Protein AF-A0A2K3KLP0-F1 (afdb_monomer)

Sequence (112 aa):
MIRVVQQSLLGSILSNMLLVLGCAFFTGGIVHYKKVQVFNKAAAVVNSGLLLMAVMGILFPAVLHFTHSEVHLGKSVLSLSRFSSCIMLVAYASYLFFQLRSQQNFYSPVDE

Organism: Trifolium pratense (NCBI:txid57577)

InterPro domains:
  IPR004713 Calcium/proton exchanger [PTHR31503] (1-110)
  IPR004837 Sodium/calcium exchanger membrane region [PF01699] (4-100)
  IPR044880 NCX, central ion-binding domain superfamily [G3DSA:1.20.1420.30] (1-107)

pLDDT: mean 70.04, std 11.74, range [35.0, 87.06]

Radius of gyration: 19.1 Å; Cα contacts (8 Å, |Δi|>4): 19; chains: 1; bounding box: 41×29×52 Å

Secondary structure (DSSP, 8-state):
-HHHHHHHHHHHHHIIIIIIHHHHHHHHHHHTTTS-----HHHHHHHHHHHHHHHHHHHHHHHHHHTT--SS-HHHHHHHHHHHHHHHHHHHHHHHHHHHHHHTT-------

Solvent-accessible surface area (backbone atoms only — not comparable to full-atom values): 6648 Å² total; per-residue (Å²): 109,69,68,58,53,54,52,49,54,48,48,53,52,45,44,52,61,50,51,50,45,46,50,47,50,53,52,45,49,66,75,38,71,89,57,86,82,85,71,61,65,68,62,52,52,52,53,51,51,53,49,53,50,48,50,51,66,52,49,52,58,51,57,44,65,77,63,72,81,81,81,87,65,71,73,62,52,56,59,53,49,56,56,51,50,54,52,50,50,53,51,48,52,52,47,50,52,48,48,60,61,53,48,69,75,61,76,64,79,94,81,133

Structure (mmCIF, N/CA/C/O backbone):
data_AF-A0A2K3KLP0-F1
#
_entry.id   AF-A0A2K3KLP0-F1
#
loop_
_atom_site.group_PDB
_atom_site.id
_atom_site.type_symbol
_atom_site.label_atom_id
_atom_site.label_alt_id
_atom_site.label_comp_id
_atom_site.label_asym_id
_atom_site.label_entity_id
_atom_site.label_seq_id
_atom_site.pdbx_PDB_ins_code
_atom_site.Cartn_x
_atom_site.Cartn_y
_atom_site.Cartn_z
_atom_site.occupancy
_atom_site.B_iso_or_equiv
_atom_site.auth_seq_id
_atom_site.auth_comp_id
_atom_site.auth_asym_id
_atom_site.auth_atom_id
_atom_site.pdbx_PDB_model_num
ATOM 1 N N . MET A 1 1 ? 1.769 -7.059 -21.443 1.00 55.62 1 MET A N 1
ATOM 2 C CA . MET A 1 1 ? 1.361 -7.797 -20.223 1.00 55.62 1 MET A CA 1
ATOM 3 C C . MET A 1 1 ? 1.850 -7.163 -18.919 1.00 55.62 1 MET A C 1
ATOM 5 O O . MET A 1 1 ? 1.033 -7.027 -18.024 1.00 55.62 1 MET A O 1
ATOM 9 N N . ILE A 1 2 ? 3.107 -6.705 -18.797 1.00 65.50 2 ILE A N 1
ATOM 10 C CA . ILE A 1 2 ? 3.634 -6.116 -17.539 1.00 65.50 2 ILE A CA 1
ATOM 11 C C . ILE A 1 2 ? 2.818 -4.903 -17.042 1.00 65.50 2 ILE A C 1
ATOM 13 O O . ILE A 1 2 ? 2.484 -4.849 -15.863 1.00 65.50 2 ILE A O 1
ATOM 17 N N . ARG A 1 3 ? 2.410 -3.981 -17.935 1.00 68.44 3 ARG A N 1
ATOM 18 C CA . ARG A 1 3 ? 1.544 -2.840 -17.562 1.00 68.44 3 ARG A CA 1
ATOM 19 C C . ARG A 1 3 ? 0.214 -3.273 -16.934 1.00 68.44 3 ARG A C 1
ATOM 21 O O . ARG A 1 3 ? -0.206 -2.685 -15.948 1.00 68.44 3 ARG A O 1
ATOM 28 N N . VAL A 1 4 ? -0.408 -4.334 -17.454 1.00 72.00 4 VAL A N 1
ATOM 29 C CA . VAL A 1 4 ? -1.687 -4.852 -16.935 1.00 72.00 4 VAL A CA 1
ATOM 30 C C . VAL A 1 4 ? -1.510 -5.415 -15.525 1.00 72.00 4 VAL A C 1
ATOM 32 O O . VAL A 1 4 ? -2.318 -5.120 -14.656 1.00 72.00 4 VAL A O 1
ATOM 35 N N . VAL A 1 5 ? -0.424 -6.151 -15.267 1.00 76.94 5 VAL A N 1
ATOM 36 C CA . VAL A 1 5 ? -0.123 -6.693 -13.929 1.00 76.94 5 VAL A CA 1
ATOM 37 C C . VAL A 1 5 ? 0.137 -5.568 -12.926 1.00 76.94 5 VAL A C 1
ATOM 39 O O . VAL A 1 5 ? -0.438 -5.571 -11.842 1.00 76.94 5 VAL A O 1
ATOM 42 N N . GLN A 1 6 ? 0.944 -4.571 -13.294 1.00 68.25 6 GLN A N 1
ATOM 43 C CA . GLN A 1 6 ? 1.234 -3.428 -12.426 1.00 68.25 6 GLN A CA 1
ATOM 44 C C . GLN A 1 6 ? -0.032 -2.617 -12.105 1.00 68.25 6 GLN A C 1
ATOM 46 O O . GLN A 1 6 ? -0.278 -2.289 -10.946 1.00 68.25 6 GLN A O 1
ATOM 51 N N . GLN A 1 7 ? -0.865 -2.348 -13.114 1.00 75.19 7 GLN A N 1
ATOM 52 C CA . GLN A 1 7 ? -2.151 -1.671 -12.940 1.00 75.19 7 GLN A CA 1
ATOM 53 C C . GLN A 1 7 ? -3.133 -2.502 -12.104 1.00 75.19 7 GLN A C 1
ATOM 55 O O . GLN A 1 7 ? -3.846 -1.941 -11.281 1.00 75.19 7 GLN A O 1
ATOM 60 N N . SER A 1 8 ? -3.149 -3.828 -12.267 1.00 78.12 8 SER A N 1
ATOM 61 C CA . SER A 1 8 ? -4.014 -4.723 -11.491 1.00 78.12 8 SER A CA 1
ATOM 62 C C . SER A 1 8 ? -3.595 -4.803 -10.022 1.00 78.12 8 SER A C 1
ATOM 64 O O . SER A 1 8 ? -4.458 -4.812 -9.148 1.00 78.12 8 SER A O 1
ATOM 66 N N . LEU A 1 9 ? -2.289 -4.829 -9.731 1.00 78.62 9 LEU A N 1
ATOM 67 C CA . LEU A 1 9 ? -1.772 -4.798 -8.359 1.00 78.62 9 LEU A CA 1
ATOM 68 C C . LEU A 1 9 ? -2.099 -3.465 -7.676 1.00 78.62 9 LEU A C 1
ATOM 70 O O . LEU A 1 9 ? -2.623 -3.461 -6.564 1.00 78.62 9 LEU A O 1
ATOM 74 N N . LEU A 1 10 ? -1.868 -2.341 -8.363 1.00 79.81 10 LEU A N 1
ATOM 75 C CA . LEU A 1 10 ? -2.261 -1.017 -7.871 1.00 79.81 10 LEU A CA 1
ATOM 76 C C . LEU A 1 10 ? -3.777 -0.926 -7.647 1.00 79.81 10 LEU A C 1
ATOM 78 O O . LEU A 1 10 ? -4.213 -0.470 -6.592 1.00 79.81 10 LEU A O 1
ATOM 82 N N . GLY A 1 11 ? -4.576 -1.415 -8.597 1.00 80.44 11 GLY A N 1
ATOM 83 C CA . GLY A 1 11 ? -6.035 -1.454 -8.495 1.00 80.44 11 GLY A CA 1
ATOM 84 C C . GLY A 1 11 ? -6.530 -2.294 -7.316 1.00 80.44 11 GLY A C 1
ATOM 85 O O . GLY A 1 11 ? -7.438 -1.870 -6.607 1.00 80.44 11 GLY A O 1
ATOM 86 N N . SER A 1 12 ? -5.893 -3.436 -7.041 1.00 80.38 12 SER A N 1
ATOM 87 C CA . SER A 1 12 ? -6.222 -4.275 -5.882 1.00 80.38 12 SER A CA 1
ATOM 88 C C . SER A 1 12 ? -5.924 -3.574 -4.554 1.00 80.38 12 SER A C 1
ATOM 90 O O . SER A 1 12 ? -6.726 -3.663 -3.623 1.00 80.38 12 SER A O 1
ATOM 92 N N . ILE A 1 13 ? -4.795 -2.861 -4.458 1.00 81.06 13 ILE A N 1
ATOM 93 C CA . ILE A 1 13 ? -4.424 -2.097 -3.257 1.00 81.06 13 ILE A CA 1
ATOM 94 C C . ILE A 1 13 ? -5.416 -0.950 -3.041 1.00 81.06 13 ILE A C 1
ATOM 96 O O . ILE A 1 13 ? -5.942 -0.793 -1.939 1.00 81.06 13 ILE A O 1
ATOM 100 N N . LEU A 1 14 ? -5.725 -0.187 -4.093 1.00 80.94 14 LEU A N 1
ATOM 101 C CA . LEU A 1 14 ? -6.704 0.896 -4.017 1.00 80.94 14 LEU A CA 1
ATOM 102 C C . LEU A 1 14 ? -8.101 0.396 -3.650 1.00 80.94 14 LEU A C 1
ATOM 104 O O . LEU A 1 14 ? -8.746 0.996 -2.798 1.00 80.94 14 LEU A O 1
ATOM 108 N N . SER A 1 15 ? -8.571 -0.698 -4.252 1.00 84.38 15 SER A N 1
ATOM 109 C CA . SER A 1 15 ? -9.888 -1.261 -3.941 1.00 84.38 15 SER A CA 1
ATOM 110 C C . SER A 1 15 ? -9.994 -1.628 -2.461 1.00 84.38 15 SER A C 1
ATOM 112 O O . SER A 1 15 ? -10.991 -1.320 -1.815 1.00 84.38 15 SER A O 1
ATOM 114 N N . ASN A 1 16 ? -8.961 -2.241 -1.886 1.00 81.94 16 ASN A N 1
ATOM 115 C CA . ASN A 1 16 ? -8.999 -2.618 -0.477 1.00 81.94 16 ASN A CA 1
ATOM 116 C C . ASN A 1 16 ? -8.899 -1.394 0.459 1.00 81.94 16 ASN A C 1
ATOM 118 O O . ASN A 1 16 ? -9.582 -1.313 1.476 1.00 81.94 16 ASN A O 1
ATOM 122 N N . MET A 1 17 ? -8.074 -0.406 0.104 1.00 80.56 17 MET A N 1
ATOM 123 C CA . MET A 1 17 ? -7.770 0.720 0.995 1.00 80.56 17 MET A CA 1
ATOM 124 C C . MET A 1 17 ? -8.712 1.919 0.853 1.00 80.56 17 MET A C 1
ATOM 126 O O . MET A 1 17 ? -8.893 2.647 1.820 1.00 80.56 17 MET A O 1
ATOM 130 N N . LEU A 1 18 ? -9.311 2.150 -0.316 1.00 77.75 18 LEU A N 1
ATOM 131 C CA . LEU A 1 18 ? -10.292 3.224 -0.527 1.00 77.75 18 LEU A CA 1
ATOM 132 C C . LEU A 1 18 ? -11.713 2.697 -0.444 1.00 77.75 18 LEU A C 1
ATOM 134 O O . LEU A 1 18 ? -12.516 3.224 0.318 1.00 77.75 18 LEU A O 1
ATOM 138 N N . LEU A 1 19 ? -12.027 1.670 -1.238 1.00 80.50 19 LEU A N 1
ATOM 139 C CA . LEU A 1 19 ? -13.402 1.204 -1.367 1.00 80.50 19 LEU A CA 1
ATOM 140 C C . LEU A 1 19 ? -13.808 0.394 -0.135 1.00 80.50 19 LEU A C 1
ATOM 142 O O . LEU A 1 19 ? -14.762 0.762 0.538 1.00 80.50 19 LEU A O 1
ATOM 146 N N . VAL A 1 20 ? -13.064 -0.660 0.211 1.00 81.44 20 VAL A N 1
ATOM 147 C CA . VAL A 1 20 ? -13.419 -1.518 1.356 1.00 81.44 20 VAL A CA 1
ATOM 148 C C . VAL A 1 20 ? -13.288 -0.754 2.677 1.00 81.44 20 VAL A C 1
ATOM 150 O O . VAL A 1 20 ? -14.239 -0.731 3.457 1.00 81.44 20 VAL A O 1
ATOM 153 N N . LEU A 1 21 ? -12.163 -0.065 2.911 1.00 80.12 21 LEU A N 1
ATOM 154 C CA . LEU A 1 21 ? -11.975 0.752 4.118 1.00 80.12 21 LEU A CA 1
ATOM 155 C C . LEU A 1 21 ? -12.995 1.903 4.209 1.00 80.12 21 LEU A C 1
ATOM 157 O O . LEU A 1 21 ? -13.566 2.139 5.272 1.00 80.12 21 LEU A O 1
ATOM 161 N N . GLY A 1 22 ? -13.260 2.600 3.099 1.00 80.62 22 GLY A N 1
ATOM 162 C CA . GLY A 1 22 ? -14.218 3.706 3.049 1.00 80.62 22 GLY A CA 1
ATOM 163 C C . GLY A 1 22 ? -15.652 3.247 3.301 1.00 80.62 22 GLY A C 1
ATOM 164 O O . GLY A 1 22 ? -16.357 3.858 4.101 1.00 80.62 22 GLY A O 1
ATOM 165 N N . CYS A 1 23 ? -16.072 2.128 2.704 1.00 82.19 23 CYS A N 1
ATOM 166 C CA . CYS A 1 23 ? -17.372 1.517 2.983 1.00 82.19 23 CYS A CA 1
ATOM 167 C C . CYS A 1 23 ? -17.479 1.020 4.432 1.00 82.19 23 CYS A C 1
ATOM 169 O O . CYS A 1 23 ? -18.547 1.144 5.036 1.00 82.19 23 CYS A O 1
ATOM 171 N N . ALA A 1 24 ? -16.392 0.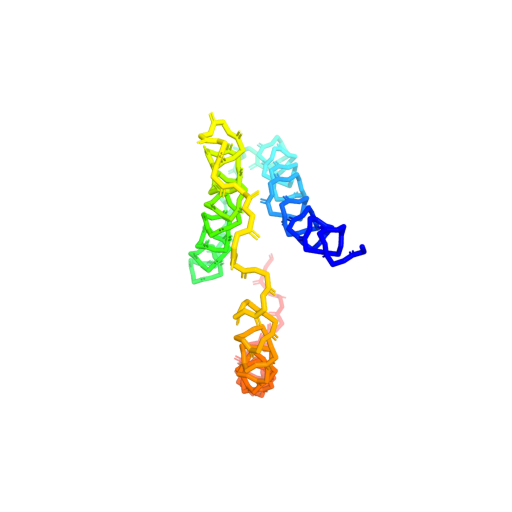502 5.013 1.00 78.31 24 ALA A N 1
ATOM 172 C CA . ALA A 1 24 ? -16.352 0.099 6.417 1.00 78.31 24 ALA A CA 1
ATOM 173 C C . ALA A 1 24 ? -16.489 1.301 7.365 1.00 78.31 24 ALA A C 1
ATOM 175 O O . ALA A 1 24 ? -17.237 1.215 8.336 1.00 78.31 24 ALA A O 1
ATOM 176 N N . PHE A 1 25 ? -15.846 2.436 7.071 1.00 77.00 25 PHE A N 1
ATOM 177 C CA . PHE A 1 25 ? -16.029 3.678 7.834 1.00 77.00 25 PHE A CA 1
ATOM 178 C C . PHE A 1 25 ? -17.420 4.280 7.643 1.00 77.00 25 PHE A C 1
ATOM 180 O O . PHE A 1 25 ? -18.016 4.747 8.609 1.00 77.00 25 PHE A O 1
ATOM 187 N N . PHE A 1 26 ? -17.967 4.234 6.428 1.00 79.31 26 PHE A N 1
ATOM 188 C CA . PHE A 1 26 ? -19.307 4.739 6.135 1.00 79.31 26 PHE A CA 1
ATOM 189 C C . PHE A 1 26 ? -20.383 3.929 6.871 1.00 79.31 26 PHE A C 1
ATOM 191 O O . PHE A 1 26 ? -21.199 4.482 7.603 1.00 79.31 26 PHE A O 1
ATOM 198 N N . THR A 1 27 ? -20.333 2.602 6.753 1.00 80.88 27 THR A N 1
ATOM 199 C CA . THR A 1 27 ? -21.281 1.698 7.423 1.00 80.88 27 THR A CA 1
ATOM 200 C C . THR A 1 27 ? -21.061 1.689 8.936 1.00 80.88 27 THR A C 1
ATOM 202 O O . THR A 1 27 ? -22.022 1.739 9.702 1.00 80.88 27 THR A O 1
ATOM 205 N N . GLY A 1 28 ? -19.802 1.691 9.382 1.00 76.38 28 GLY A N 1
ATOM 206 C CA . GLY A 1 28 ? -19.426 1.771 10.793 1.00 76.38 28 GLY A CA 1
ATOM 207 C C . GLY A 1 28 ? -19.884 3.071 11.451 1.00 76.38 28 GLY A C 1
ATOM 208 O O . GLY A 1 28 ? -20.452 3.020 12.537 1.00 76.38 28 GLY A O 1
ATOM 209 N N . GLY A 1 29 ? -19.735 4.212 10.774 1.00 73.81 29 GLY A N 1
ATOM 210 C CA . GLY A 1 29 ? -20.189 5.519 11.257 1.00 73.81 29 GLY A CA 1
ATOM 211 C C . GLY A 1 29 ? -21.712 5.657 11.328 1.00 73.81 29 GLY A C 1
ATOM 212 O O . GLY A 1 29 ? -22.217 6.304 12.243 1.00 73.81 29 GLY A O 1
ATOM 213 N N . ILE A 1 30 ? -22.451 5.011 10.418 1.00 76.75 30 ILE A N 1
ATOM 214 C CA . ILE A 1 30 ? -23.924 4.981 10.447 1.00 76.75 30 ILE A CA 1
ATOM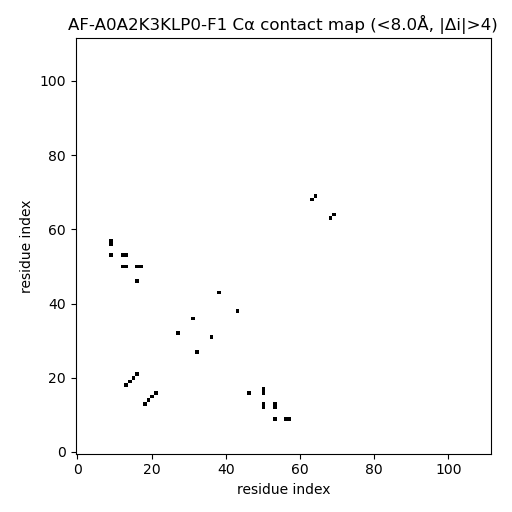 215 C C . ILE A 1 30 ? -24.436 4.063 11.569 1.00 76.75 30 ILE A C 1
ATOM 217 O O . ILE A 1 30 ? -25.331 4.447 12.320 1.00 76.75 30 ILE A O 1
ATOM 221 N N . VAL A 1 31 ? -23.867 2.861 11.713 1.00 73.81 31 VAL A N 1
ATOM 222 C CA . VAL A 1 31 ? -24.319 1.859 12.699 1.00 73.81 31 VAL A CA 1
ATOM 223 C C . VAL A 1 31 ? -23.864 2.202 14.123 1.00 73.81 31 VAL A C 1
ATOM 225 O O . VAL A 1 31 ? -24.632 2.042 15.070 1.00 73.81 31 VAL A O 1
ATOM 228 N N . HIS A 1 32 ? -22.643 2.713 14.294 1.00 67.50 32 HIS A N 1
ATOM 229 C CA . HIS A 1 32 ? -22.038 2.995 15.601 1.00 67.50 32 HIS A CA 1
ATOM 230 C C . HIS A 1 32 ? -21.952 4.494 15.917 1.00 67.50 32 HIS A C 1
ATOM 232 O O . HIS A 1 32 ? -21.053 4.911 16.639 1.00 67.50 32 HIS A O 1
ATOM 238 N N . TYR A 1 33 ? -22.912 5.310 15.462 1.00 63.09 33 TYR A N 1
ATOM 239 C CA . TYR A 1 33 ? -22.906 6.778 15.624 1.00 63.09 33 TYR A CA 1
ATOM 240 C C . TYR A 1 33 ? -22.706 7.297 17.071 1.00 63.09 33 TYR A C 1
ATOM 242 O O . TYR A 1 33 ? -22.368 8.462 17.266 1.00 63.09 33 TYR A O 1
ATOM 250 N N . LYS A 1 34 ? -22.921 6.450 18.092 1.00 56.03 34 LYS A N 1
ATOM 251 C CA . LYS A 1 34 ? -22.725 6.751 19.525 1.00 56.03 34 LYS A CA 1
ATOM 252 C C . LYS A 1 34 ? -21.417 6.232 20.135 1.00 56.03 34 LYS A C 1
ATOM 254 O O . LYS A 1 34 ? -21.116 6.610 21.264 1.00 56.03 34 LYS A O 1
ATOM 259 N N . LYS A 1 35 ? -20.660 5.363 19.457 1.00 60.28 35 LYS A N 1
ATOM 260 C CA . LYS A 1 35 ? -19.406 4.784 19.974 1.00 60.28 35 LYS A CA 1
ATOM 261 C C . LYS A 1 35 ? -18.213 5.296 19.170 1.00 60.28 35 LYS A C 1
ATOM 263 O O . LYS A 1 35 ? -18.222 5.281 17.944 1.00 60.28 35 LYS A O 1
ATOM 268 N N . VAL A 1 36 ? -17.158 5.708 19.871 1.00 63.75 36 VAL A N 1
ATOM 269 C CA . VAL A 1 36 ? -15.875 6.042 19.242 1.00 63.75 36 VAL A CA 1
ATOM 270 C C . VAL A 1 36 ? -15.233 4.742 18.763 1.00 63.75 36 VAL A C 1
ATOM 272 O O . VAL A 1 36 ? -14.890 3.882 19.572 1.00 63.75 36 VAL A O 1
ATOM 275 N N . GLN A 1 37 ? -15.087 4.583 17.449 1.00 62.78 37 GLN A N 1
ATOM 276 C CA . GLN A 1 37 ? -14.406 3.429 16.873 1.00 62.78 37 GLN A CA 1
ATOM 277 C C . GLN A 1 37 ? -12.895 3.595 17.093 1.00 62.78 37 GLN A C 1
ATOM 279 O O . GLN A 1 37 ? -12.260 4.479 16.515 1.00 62.78 37 GLN A O 1
ATOM 284 N N . VAL A 1 38 ? -12.326 2.792 17.994 1.00 66.31 38 VAL A N 1
ATOM 285 C CA . VAL A 1 38 ? -10.903 2.861 18.343 1.00 66.31 38 VAL A CA 1
ATOM 286 C C . VAL A 1 38 ? -10.107 2.082 17.304 1.00 66.31 38 VAL A C 1
ATOM 288 O O . VAL A 1 38 ? -10.287 0.879 17.136 1.00 66.31 38 VAL A O 1
ATOM 291 N N . PHE A 1 39 ? -9.214 2.772 16.601 1.00 68.81 39 PHE A N 1
ATOM 292 C CA . PHE A 1 39 ? -8.332 2.162 15.612 1.00 68.81 39 PHE A CA 1
ATOM 293 C C . PHE A 1 39 ? -6.904 2.085 16.137 1.00 68.81 39 PHE A C 1
ATOM 295 O O . PHE A 1 39 ? -6.419 2.991 16.818 1.00 68.81 39 PHE A O 1
ATOM 302 N N . ASN A 1 40 ? -6.189 1.025 15.758 1.00 73.75 40 ASN A N 1
ATOM 303 C CA . ASN A 1 40 ? -4.760 0.946 16.016 1.00 73.75 40 ASN A CA 1
ATOM 304 C C . ASN A 1 40 ? -4.037 2.035 15.204 1.00 73.75 40 ASN A C 1
ATOM 306 O O . ASN A 1 40 ? -3.963 1.972 13.974 1.00 73.75 40 ASN A O 1
ATOM 310 N N . LYS A 1 41 ? -3.487 3.030 15.909 1.00 69.62 41 LYS A N 1
ATOM 311 C CA . LYS A 1 41 ? -2.808 4.187 15.312 1.00 69.62 41 LYS A CA 1
ATOM 312 C C . LYS A 1 41 ? -1.642 3.777 14.405 1.00 69.62 41 LYS A C 1
ATOM 314 O O . LYS A 1 41 ? -1.454 4.388 13.359 1.00 69.62 41 LYS A O 1
ATOM 319 N N . ALA A 1 42 ? -0.894 2.731 14.761 1.00 72.75 42 ALA A N 1
ATOM 320 C CA . ALA A 1 42 ? 0.212 2.240 13.940 1.00 72.75 42 ALA A CA 1
ATOM 321 C C . ALA A 1 42 ? -0.295 1.618 12.629 1.00 72.75 42 ALA A C 1
ATOM 323 O O . ALA A 1 42 ? 0.206 1.954 11.557 1.00 72.75 42 ALA A O 1
ATOM 324 N N . ALA A 1 43 ? -1.338 0.785 12.691 1.00 71.38 43 ALA A N 1
ATOM 325 C CA . ALA A 1 43 ? -1.937 0.186 11.496 1.00 71.38 43 ALA A CA 1
ATOM 326 C C . ALA A 1 43 ? -2.575 1.244 10.572 1.00 71.38 43 ALA A C 1
ATOM 328 O O . ALA A 1 43 ? -2.417 1.181 9.353 1.00 71.38 43 ALA A O 1
ATOM 329 N N . ALA A 1 44 ? -3.236 2.256 11.144 1.00 74.88 44 ALA A N 1
ATOM 330 C CA . ALA A 1 44 ? -3.842 3.354 10.391 1.00 74.88 44 ALA A CA 1
ATOM 331 C C . ALA A 1 44 ? -2.800 4.210 9.648 1.00 74.88 44 ALA A C 1
ATOM 333 O O . ALA A 1 44 ? -3.009 4.565 8.485 1.00 74.88 44 ALA A O 1
ATOM 334 N N . VAL A 1 45 ? -1.662 4.505 10.289 1.00 77.31 45 VAL A N 1
ATOM 335 C CA . VAL A 1 45 ? -0.558 5.256 9.666 1.00 77.31 45 VAL A CA 1
ATOM 336 C C . VAL A 1 45 ? 0.054 4.463 8.511 1.00 77.31 45 VAL A C 1
ATOM 338 O O . VAL A 1 45 ? 0.265 5.023 7.436 1.00 77.31 45 VAL A O 1
ATOM 341 N N . VAL A 1 46 ? 0.279 3.158 8.694 1.00 76.19 46 VAL A N 1
ATOM 342 C CA . VAL A 1 46 ? 0.821 2.292 7.634 1.00 76.19 46 VAL A CA 1
ATOM 343 C C . VAL A 1 46 ? -0.135 2.218 6.438 1.00 76.19 46 VAL A C 1
ATOM 345 O O . VAL A 1 46 ? 0.293 2.459 5.310 1.00 76.19 46 VAL A O 1
ATOM 348 N N . ASN A 1 47 ? -1.432 1.978 6.664 1.00 76.69 47 ASN A N 1
ATOM 349 C CA . ASN A 1 47 ? -2.430 1.943 5.585 1.00 76.69 47 ASN A CA 1
ATOM 350 C C . ASN A 1 47 ? -2.559 3.289 4.854 1.00 76.69 47 ASN A C 1
ATOM 352 O O . ASN A 1 47 ? -2.648 3.312 3.627 1.00 76.69 47 ASN A O 1
ATOM 356 N N . SER A 1 48 ? -2.501 4.410 5.577 1.00 78.69 48 SER A N 1
ATOM 357 C CA . SER A 1 48 ? -2.526 5.746 4.962 1.00 78.69 48 SER A CA 1
ATOM 358 C C . SER A 1 48 ? -1.280 6.010 4.108 1.00 78.69 48 SER A C 1
ATOM 360 O O . SER A 1 48 ? -1.386 6.575 3.020 1.00 78.69 48 SER A O 1
ATOM 362 N N . GLY A 1 49 ? -0.103 5.558 4.555 1.00 83.88 49 GLY A N 1
ATOM 363 C CA . GLY A 1 49 ? 1.137 5.656 3.781 1.00 83.88 49 GLY A CA 1
ATOM 364 C C . GLY A 1 49 ? 1.110 4.811 2.502 1.00 83.88 49 GLY A C 1
ATOM 365 O O . GLY A 1 49 ? 1.508 5.290 1.439 1.00 83.88 49 GLY A O 1
ATOM 366 N N . LEU A 1 50 ? 0.579 3.586 2.579 1.00 79.25 50 LEU A N 1
ATOM 367 C CA . LEU A 1 50 ? 0.383 2.714 1.414 1.00 79.25 50 LEU A CA 1
ATOM 368 C C . LEU A 1 50 ? -0.594 3.324 0.404 1.00 79.25 50 LEU A C 1
ATOM 370 O O . LEU A 1 50 ? -0.331 3.297 -0.800 1.00 79.25 50 LEU A O 1
ATOM 374 N N . LEU A 1 51 ? -1.688 3.917 0.887 1.00 83.12 51 LEU A N 1
ATOM 375 C CA . LEU A 1 51 ? -2.648 4.617 0.043 1.00 83.12 51 LEU A CA 1
ATOM 376 C C . LEU A 1 51 ? -2.002 5.806 -0.685 1.00 83.12 51 LEU A C 1
ATOM 378 O O . LEU A 1 51 ? -2.156 5.935 -1.899 1.00 83.12 51 LEU A O 1
ATOM 382 N N . LEU A 1 52 ? -1.236 6.640 0.028 1.00 83.06 52 LEU A N 1
ATOM 383 C CA . LEU A 1 52 ? -0.527 7.777 -0.567 1.00 83.06 52 LEU A CA 1
ATOM 384 C C . LEU A 1 52 ? 0.464 7.321 -1.650 1.00 83.06 52 LEU A C 1
ATOM 386 O O . LEU A 1 52 ? 0.502 7.907 -2.734 1.00 83.06 52 LEU A O 1
ATOM 390 N N . MET A 1 53 ? 1.222 6.248 -1.397 1.00 80.81 53 MET A N 1
ATOM 391 C CA . MET A 1 53 ? 2.109 5.655 -2.404 1.00 80.81 53 MET A CA 1
ATOM 392 C C . MET A 1 53 ? 1.346 5.156 -3.636 1.00 80.81 53 MET A C 1
ATOM 394 O O . MET A 1 53 ? 1.791 5.394 -4.760 1.00 80.81 53 MET A O 1
ATOM 398 N N . ALA A 1 54 ? 0.201 4.495 -3.450 1.00 82.00 54 ALA A N 1
ATOM 399 C CA . ALA A 1 54 ? -0.615 4.005 -4.559 1.00 82.00 54 ALA A CA 1
ATOM 400 C C . ALA A 1 54 ? -1.145 5.155 -5.434 1.00 82.00 54 ALA A C 1
ATOM 402 O O . ALA A 1 54 ? -1.084 5.068 -6.662 1.00 82.00 54 ALA A O 1
ATOM 403 N N . VAL A 1 55 ? -1.589 6.259 -4.820 1.00 81.00 55 VAL A N 1
ATOM 404 C CA . VAL A 1 55 ? -2.026 7.470 -5.537 1.00 81.00 55 VAL A CA 1
ATOM 405 C C . VAL A 1 55 ? -0.874 8.074 -6.343 1.00 81.00 55 VAL A C 1
ATOM 407 O O . VAL A 1 55 ? -1.041 8.338 -7.533 1.00 81.00 55 VAL A O 1
ATOM 410 N N . MET A 1 56 ? 0.313 8.221 -5.747 1.00 79.62 56 MET A N 1
ATOM 411 C CA . MET A 1 56 ? 1.501 8.725 -6.454 1.00 79.62 56 MET A CA 1
ATOM 412 C C . MET A 1 56 ? 1.914 7.816 -7.621 1.00 79.62 56 MET A C 1
ATOM 414 O O . MET A 1 56 ? 2.272 8.307 -8.693 1.00 79.62 56 MET A O 1
ATOM 418 N N . GLY A 1 57 ? 1.795 6.496 -7.449 1.00 76.94 57 GLY A N 1
ATOM 419 C CA . GLY A 1 57 ? 2.079 5.505 -8.488 1.00 76.94 57 GLY A CA 1
ATOM 420 C C . GLY A 1 57 ? 1.142 5.565 -9.698 1.00 76.94 57 GLY A C 1
ATOM 421 O O . GLY A 1 57 ? 1.533 5.122 -10.775 1.00 76.94 57 GLY A O 1
ATOM 422 N N . ILE A 1 58 ? -0.060 6.129 -9.550 1.00 75.94 58 ILE A N 1
ATOM 423 C CA . ILE A 1 58 ? -1.016 6.351 -10.650 1.00 75.94 58 ILE A CA 1
ATOM 424 C C . ILE A 1 58 ? -0.870 7.758 -11.232 1.00 75.94 58 ILE A C 1
ATOM 426 O O . ILE A 1 58 ? -0.952 7.930 -12.449 1.00 75.94 58 ILE A O 1
ATOM 430 N N . LEU A 1 59 ? -0.598 8.756 -10.388 1.00 77.12 59 LEU A N 1
ATOM 431 C CA . LEU A 1 59 ? -0.396 10.139 -10.819 1.00 77.12 59 LEU A CA 1
ATOM 432 C C . LEU A 1 59 ? 0.824 10.272 -11.743 1.00 77.12 59 LEU A C 1
ATOM 434 O O . LEU A 1 59 ? 0.775 10.976 -12.747 1.00 77.12 59 LEU A O 1
ATOM 438 N N . PHE A 1 60 ? 1.908 9.561 -11.426 1.00 71.06 60 PHE A N 1
ATOM 439 C CA . PHE A 1 60 ? 3.158 9.599 -12.183 1.00 71.06 60 PHE A CA 1
ATOM 440 C C . PHE A 1 60 ? 3.006 9.165 -13.660 1.00 71.06 60 PHE A C 1
ATOM 442 O O . PHE A 1 60 ? 3.346 9.953 -14.545 1.00 71.06 60 PHE A O 1
ATOM 449 N N . PRO A 1 61 ? 2.460 7.973 -13.984 1.00 64.62 61 PRO A N 1
ATOM 450 C CA . PRO A 1 61 ? 2.207 7.583 -15.369 1.00 64.62 61 PRO A CA 1
ATOM 451 C C . PRO A 1 61 ? 1.125 8.435 -16.043 1.00 64.62 61 PRO A C 1
ATOM 453 O O . PRO A 1 61 ? 1.226 8.658 -17.247 1.00 64.62 61 PRO A O 1
ATOM 456 N N . ALA A 1 62 ? 0.136 8.955 -15.303 1.00 70.38 62 ALA A N 1
ATOM 457 C CA . ALA A 1 62 ? -0.841 9.892 -15.859 1.00 70.38 62 ALA A CA 1
ATOM 458 C C . ALA A 1 62 ? -0.156 11.168 -16.380 1.00 70.38 62 ALA A C 1
ATOM 460 O O . ALA A 1 62 ? -0.308 11.505 -17.551 1.00 70.38 62 ALA A O 1
ATOM 461 N N . VAL A 1 63 ? 0.666 11.832 -15.560 1.00 70.44 63 VAL A N 1
ATOM 462 C CA . VAL A 1 63 ? 1.385 13.066 -15.940 1.00 70.44 63 VAL A CA 1
ATOM 463 C C . VAL A 1 63 ? 2.368 12.836 -17.097 1.00 70.44 63 VAL A C 1
ATOM 465 O O . VAL A 1 63 ? 2.477 13.668 -18.000 1.00 70.44 63 VAL A O 1
ATOM 468 N N . LEU A 1 64 ? 3.060 11.695 -17.115 1.00 65.88 64 LEU A N 1
ATOM 469 C CA . LEU A 1 64 ? 3.991 11.351 -18.194 1.00 65.88 64 LEU A CA 1
ATOM 470 C C . LEU A 1 64 ? 3.286 11.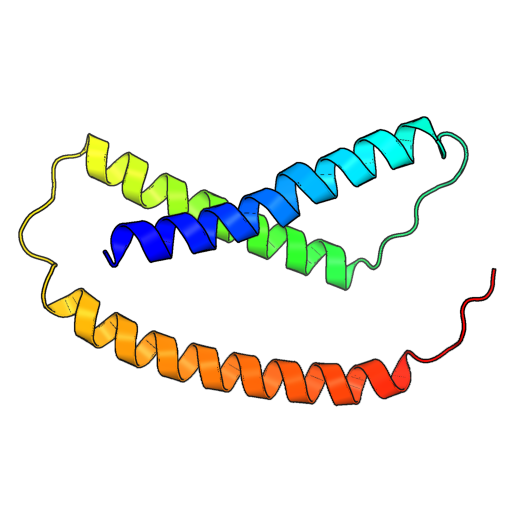073 -19.525 1.00 65.88 64 LEU A C 1
ATOM 472 O O . LEU A 1 64 ? 3.781 11.508 -20.565 1.00 65.88 64 LEU A O 1
ATOM 476 N N . HIS A 1 65 ? 2.123 10.415 -19.500 1.00 61.69 65 HIS A N 1
ATOM 477 C CA . HIS A 1 65 ? 1.303 10.203 -20.696 1.00 61.69 65 HIS A CA 1
ATOM 478 C C . HIS A 1 65 ? 0.828 11.537 -21.290 1.00 61.69 65 HIS A C 1
ATOM 480 O O . HIS A 1 65 ? 0.840 11.716 -22.505 1.00 61.69 65 HIS A O 1
ATOM 486 N N . PHE A 1 66 ? 0.503 12.517 -20.442 1.00 61.72 66 PHE A N 1
ATOM 487 C CA . PHE A 1 66 ? 0.192 13.876 -20.898 1.00 61.72 66 PHE A CA 1
ATOM 488 C C . PHE A 1 66 ? 1.403 14.628 -21.484 1.00 61.72 66 PHE A C 1
ATOM 490 O O . PHE A 1 66 ? 1.209 15.573 -22.242 1.00 61.72 66 PHE A O 1
ATOM 497 N N . THR A 1 67 ? 2.639 14.207 -21.186 1.00 67.50 67 THR A N 1
ATOM 498 C CA . THR A 1 67 ? 3.882 14.902 -21.589 1.00 67.50 67 THR A CA 1
ATOM 499 C C . THR A 1 67 ? 4.617 14.223 -22.770 1.00 67.50 67 THR A C 1
ATOM 501 O O . THR A 1 67 ? 5.673 14.685 -23.191 1.00 67.50 67 THR A O 1
ATOM 504 N N . HIS A 1 68 ? 4.075 13.143 -23.356 1.00 53.59 68 HIS A N 1
ATOM 505 C CA . HIS A 1 68 ? 4.555 12.523 -24.613 1.00 53.59 68 HIS A CA 1
ATOM 506 C C . HIS A 1 68 ? 6.056 12.113 -24.665 1.00 53.59 68 HIS A C 1
ATOM 508 O O . HIS A 1 68 ? 6.666 12.079 -25.733 1.00 53.59 68 HIS A O 1
ATOM 514 N N . SER A 1 69 ? 6.673 11.747 -23.534 1.00 53.53 69 SER A N 1
ATOM 515 C CA . SER A 1 69 ? 8.072 11.267 -23.464 1.00 53.53 69 SER A CA 1
ATOM 516 C C . SER A 1 69 ? 8.165 9.738 -23.331 1.00 53.53 69 SER A C 1
ATOM 518 O O . SER A 1 69 ? 8.612 9.217 -22.312 1.00 53.53 69 SER A O 1
ATOM 520 N N . GLU A 1 70 ? 7.742 8.979 -24.344 1.00 56.38 70 GLU A N 1
ATOM 521 C CA . GLU A 1 70 ? 7.789 7.504 -24.326 1.00 56.38 70 GLU A CA 1
ATOM 522 C C . GLU A 1 70 ? 8.570 6.955 -25.527 1.00 56.38 70 GLU A C 1
ATOM 524 O O . GLU A 1 70 ? 7.952 6.667 -26.540 1.00 56.38 70 GLU A O 1
ATOM 529 N N . VAL A 1 71 ? 9.894 6.724 -25.431 1.00 51.84 71 VAL A N 1
ATOM 530 C CA . VAL A 1 71 ? 10.514 5.676 -26.286 1.00 51.84 71 VAL A CA 1
ATOM 531 C C . VAL A 1 71 ? 11.777 5.006 -25.704 1.00 51.84 71 VAL A C 1
ATOM 533 O O . VAL A 1 71 ? 11.958 3.807 -25.887 1.00 51.84 71 VAL A O 1
ATOM 536 N N . HIS A 1 72 ? 12.674 5.700 -24.990 1.00 50.47 72 HIS A N 1
ATOM 537 C CA . HIS A 1 72 ? 14.048 5.173 -24.796 1.00 50.47 72 HIS A CA 1
ATOM 538 C C . HIS A 1 72 ? 14.359 4.431 -23.478 1.00 50.47 72 HIS A C 1
ATOM 540 O O . HIS A 1 72 ? 15.444 3.867 -23.339 1.00 50.47 72 HIS A O 1
ATOM 546 N N . LEU A 1 73 ? 13.430 4.345 -22.519 1.00 56.66 73 LEU A N 1
ATOM 547 C CA . LEU A 1 73 ? 13.728 3.806 -21.179 1.00 56.66 73 LEU A CA 1
ATOM 548 C C . LEU A 1 73 ? 13.410 2.307 -20.987 1.00 56.66 73 LEU A C 1
ATOM 550 O O . LEU A 1 73 ? 13.490 1.807 -19.873 1.00 56.66 73 LEU A O 1
ATOM 554 N N . GLY A 1 74 ? 13.041 1.559 -22.032 1.00 58.34 74 GLY A N 1
ATOM 555 C CA . GLY A 1 74 ? 12.494 0.196 -21.888 1.00 58.34 74 GLY A CA 1
ATOM 556 C C . GLY A 1 74 ? 13.478 -0.888 -21.415 1.00 58.34 74 GLY A C 1
ATOM 557 O 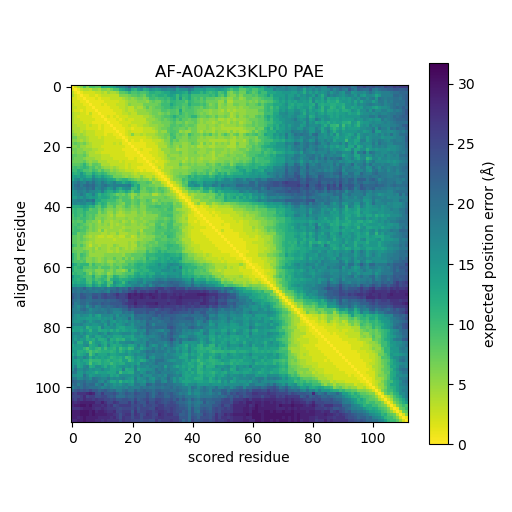O . GLY A 1 74 ? 13.078 -1.827 -20.729 1.00 58.34 74 GLY A O 1
ATOM 558 N N . LYS A 1 75 ? 14.775 -0.779 -21.739 1.00 5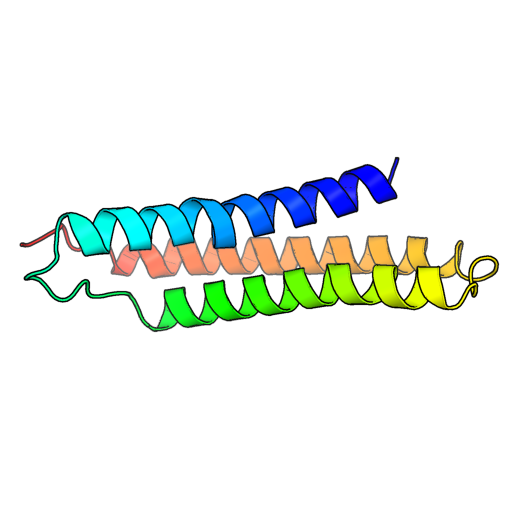5.41 75 LYS A N 1
ATOM 559 C CA . LYS A 1 75 ? 15.771 -1.811 -21.372 1.00 55.41 75 LYS A CA 1
ATOM 560 C C . LYS A 1 75 ? 16.303 -1.666 -19.942 1.00 55.41 75 LYS A C 1
ATOM 562 O O . LYS A 1 75 ? 16.585 -2.673 -19.299 1.00 55.41 75 LYS A O 1
ATOM 567 N N . SER A 1 76 ? 16.398 -0.439 -19.429 1.00 58.91 76 SER A N 1
ATOM 568 C CA . SER A 1 76 ? 16.952 -0.172 -18.092 1.00 58.91 76 SER A CA 1
ATOM 569 C C . SER A 1 76 ? 15.961 -0.521 -16.970 1.00 58.91 76 SER A C 1
ATOM 571 O O . SER A 1 76 ? 16.330 -1.116 -15.956 1.00 58.91 76 SER A O 1
ATOM 573 N N . VAL A 1 77 ? 14.663 -0.272 -17.192 1.00 62.25 77 VAL A N 1
ATOM 574 C CA . VAL A 1 77 ? 13.596 -0.575 -16.218 1.00 62.25 77 VAL A CA 1
ATOM 575 C C . VAL A 1 77 ? 13.440 -2.070 -15.919 1.00 62.25 77 VAL A C 1
ATOM 577 O O . VAL A 1 77 ? 13.066 -2.434 -14.807 1.00 62.25 77 VAL A O 1
ATOM 580 N N . LEU A 1 78 ? 13.763 -2.953 -16.871 1.00 63.66 78 LEU A N 1
ATOM 581 C CA . LEU A 1 78 ? 13.583 -4.397 -16.698 1.00 63.66 78 LEU A CA 1
ATOM 582 C C . LEU A 1 78 ? 14.611 -5.007 -15.730 1.00 63.66 78 LEU A C 1
ATOM 584 O O . LEU A 1 78 ? 14.265 -5.871 -14.925 1.00 63.66 78 LEU A O 1
ATOM 588 N N . SER A 1 79 ? 15.862 -4.536 -15.779 1.00 67.62 79 SER A N 1
ATOM 589 C CA . SER A 1 79 ? 16.915 -4.964 -14.845 1.00 67.62 79 SER A CA 1
ATOM 590 C C . SER A 1 79 ? 16.647 -4.432 -13.434 1.00 67.62 79 SER A C 1
ATOM 592 O O . SER A 1 79 ? 16.696 -5.178 -12.455 1.00 67.62 79 SER A O 1
ATOM 594 N N . LEU A 1 80 ? 16.240 -3.161 -13.345 1.00 68.62 80 LEU A N 1
ATOM 595 C CA . LEU A 1 80 ? 15.886 -2.513 -12.084 1.00 68.62 80 LEU A CA 1
ATOM 596 C C . LEU A 1 80 ? 14.685 -3.191 -11.399 1.00 68.62 80 LEU A C 1
ATOM 598 O O . LEU A 1 80 ? 14.693 -3.388 -10.185 1.00 68.62 80 LEU A O 1
ATOM 602 N N . SER A 1 81 ? 13.682 -3.616 -12.174 1.00 71.44 81 SER A N 1
ATOM 603 C CA . SER A 1 81 ? 12.505 -4.324 -11.656 1.00 71.44 81 SER A CA 1
ATOM 604 C C . SER A 1 81 ? 12.852 -5.698 -11.066 1.00 71.44 81 SER A C 1
ATOM 606 O O . SER A 1 81 ? 12.326 -6.055 -10.013 1.00 71.44 81 SER A O 1
ATOM 608 N N . ARG A 1 82 ? 13.792 -6.444 -11.669 1.00 79.38 82 ARG A N 1
ATOM 609 C CA . ARG A 1 82 ? 14.256 -7.737 -11.125 1.00 79.38 82 ARG A CA 1
ATOM 610 C C . ARG A 1 82 ? 14.981 -7.572 -9.793 1.00 79.38 82 ARG A C 1
ATOM 612 O O . ARG A 1 82 ? 14.711 -8.319 -8.855 1.00 79.38 82 ARG A O 1
ATOM 619 N N . PHE A 1 83 ? 15.860 -6.576 -9.699 1.00 81.25 83 PHE A N 1
ATOM 620 C CA . PHE A 1 83 ? 16.560 -6.262 -8.454 1.00 81.25 83 PHE A CA 1
ATOM 621 C C . PHE A 1 83 ? 15.583 -5.824 -7.353 1.00 81.25 83 PHE A C 1
ATOM 623 O O . PHE A 1 83 ? 15.609 -6.357 -6.243 1.00 81.25 83 PHE A O 1
ATOM 630 N N . SER A 1 84 ? 14.651 -4.928 -7.691 1.00 73.31 84 SER A N 1
ATOM 631 C CA . SER A 1 84 ? 13.605 -4.457 -6.778 1.00 73.31 84 SER A CA 1
ATOM 632 C C . SER A 1 84 ? 12.696 -5.591 -6.291 1.00 73.31 84 SER A C 1
ATOM 634 O O . SER A 1 84 ? 12.383 -5.647 -5.103 1.00 73.31 84 SER A O 1
ATOM 636 N N . SER A 1 85 ? 12.336 -6.540 -7.162 1.00 76.44 85 SER A N 1
ATOM 637 C CA . SER A 1 85 ? 11.530 -7.705 -6.782 1.00 76.44 85 SER A CA 1
ATOM 638 C C . SER A 1 85 ? 12.242 -8.599 -5.766 1.00 76.44 85 SER A C 1
ATOM 640 O O . SER A 1 85 ? 11.594 -9.109 -4.856 1.00 76.44 85 SER A O 1
ATOM 642 N N . CYS A 1 86 ? 13.558 -8.786 -5.899 1.00 86.06 86 CYS A N 1
ATOM 643 C CA . CYS A 1 86 ? 14.337 -9.585 -4.954 1.00 86.06 86 CYS A CA 1
ATOM 644 C C . CYS A 1 86 ? 14.384 -8.910 -3.572 1.00 86.06 86 CYS A C 1
ATOM 646 O O . CYS A 1 86 ? 14.116 -9.548 -2.556 1.00 86.06 86 CYS A O 1
ATOM 648 N N . ILE A 1 87 ? 14.617 -7.592 -3.541 1.00 84.31 87 ILE A N 1
ATOM 649 C CA . ILE A 1 87 ? 14.602 -6.800 -2.301 1.00 84.31 87 ILE A CA 1
ATOM 650 C C . ILE A 1 87 ? 13.222 -6.829 -1.638 1.00 84.31 87 ILE A C 1
ATOM 652 O O . ILE A 1 87 ? 13.135 -7.049 -0.432 1.00 84.31 87 ILE A O 1
ATOM 656 N N . MET A 1 88 ? 12.148 -6.645 -2.411 1.00 77.88 88 MET A N 1
ATOM 657 C CA . MET A 1 88 ? 10.774 -6.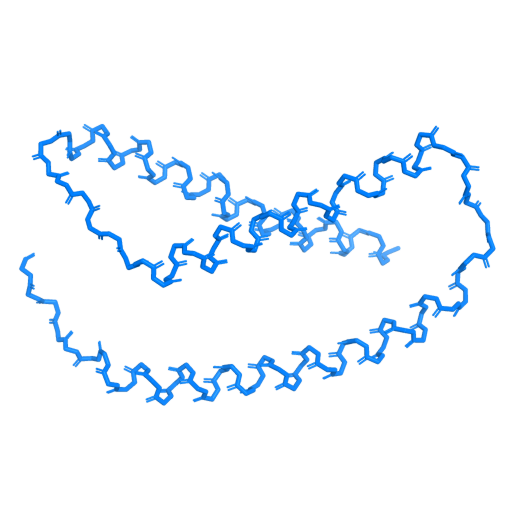713 -1.904 1.00 77.88 88 MET A CA 1
ATOM 658 C C . MET A 1 88 ? 10.462 -8.077 -1.291 1.00 77.88 88 MET A C 1
ATOM 660 O O . MET A 1 88 ? 9.812 -8.139 -0.254 1.00 77.88 88 MET A O 1
ATOM 664 N N . LEU A 1 89 ? 10.953 -9.166 -1.888 1.00 82.94 89 LEU A N 1
ATOM 665 C CA . LEU A 1 89 ? 10.744 -10.515 -1.369 1.00 82.94 89 LEU A CA 1
ATOM 666 C C . LEU A 1 89 ? 11.464 -10.713 -0.029 1.00 82.94 89 LEU A C 1
ATOM 668 O O . LEU A 1 89 ? 10.863 -11.217 0.917 1.00 82.94 89 LEU A O 1
ATOM 672 N N . VAL A 1 90 ? 12.711 -10.246 0.089 1.00 87.06 90 VAL A N 1
ATOM 673 C CA . VAL A 1 90 ? 13.468 -10.290 1.353 1.00 87.06 90 VAL A CA 1
ATOM 674 C C . VAL A 1 90 ? 12.810 -9.421 2.428 1.00 87.06 90 VAL A C 1
ATOM 676 O O . VAL A 1 90 ? 12.652 -9.868 3.563 1.00 87.06 90 VAL A O 1
ATOM 679 N N . ALA A 1 91 ? 12.384 -8.207 2.076 1.00 75.94 91 ALA A N 1
ATOM 680 C CA . ALA A 1 91 ? 11.681 -7.305 2.986 1.00 75.94 91 ALA A CA 1
ATOM 681 C C . ALA A 1 91 ? 10.321 -7.869 3.426 1.00 75.94 91 ALA A C 1
ATOM 683 O O . ALA A 1 91 ? 9.933 -7.727 4.582 1.00 75.94 91 ALA A O 1
ATOM 684 N N . TYR A 1 92 ? 9.599 -8.542 2.529 1.00 76.25 92 TYR A N 1
ATOM 685 C CA . TYR A 1 92 ? 8.337 -9.194 2.859 1.00 76.25 92 TYR A CA 1
ATOM 686 C C . TYR A 1 92 ? 8.545 -10.427 3.742 1.00 76.25 92 TYR A C 1
ATOM 688 O O . TYR A 1 92 ? 7.792 -10.630 4.689 1.00 76.25 92 TYR A O 1
ATOM 696 N N . ALA A 1 93 ? 9.587 -11.223 3.490 1.00 82.06 93 ALA A N 1
ATOM 697 C CA . ALA A 1 93 ? 9.937 -12.366 4.329 1.00 82.06 93 ALA A CA 1
ATOM 698 C C . ALA A 1 93 ? 10.343 -11.931 5.747 1.00 82.06 93 ALA A C 1
ATOM 700 O O . ALA A 1 93 ? 9.895 -12.528 6.727 1.00 82.06 93 ALA A O 1
ATOM 701 N N . SER A 1 94 ? 11.138 -10.863 5.876 1.00 79.62 94 SER A N 1
ATOM 702 C CA . SER A 1 94 ? 11.494 -10.300 7.183 1.00 79.62 94 SER A CA 1
ATOM 703 C C . SER A 1 94 ? 10.290 -9.659 7.877 1.00 79.62 94 SER A C 1
ATOM 705 O O . SER A 1 94 ? 10.121 -9.841 9.083 1.00 79.62 94 SER A O 1
ATOM 707 N N . TYR A 1 95 ? 9.412 -8.988 7.125 1.00 72.62 95 TYR A N 1
ATOM 708 C CA . TYR A 1 95 ? 8.142 -8.479 7.635 1.00 72.62 95 TYR A CA 1
ATOM 709 C C . TYR A 1 95 ? 7.237 -9.607 8.133 1.00 72.62 95 TYR A C 1
ATOM 711 O O . TYR A 1 95 ? 6.730 -9.503 9.241 1.00 72.62 95 TYR A O 1
ATOM 719 N N . LEU A 1 96 ? 7.074 -10.700 7.381 1.00 74.00 96 LEU A N 1
ATOM 720 C CA . LEU A 1 96 ? 6.314 -11.874 7.818 1.00 74.00 96 LEU A CA 1
ATOM 721 C C . LEU A 1 96 ? 6.917 -12.494 9.076 1.00 74.00 96 LEU A C 1
ATOM 723 O O . LEU A 1 96 ? 6.182 -12.798 10.008 1.00 74.00 96 LEU A O 1
ATOM 727 N N . PHE A 1 97 ? 8.241 -12.635 9.141 1.00 79.56 97 PHE A N 1
ATOM 728 C CA . PHE A 1 97 ? 8.918 -13.149 10.332 1.00 79.56 97 PHE A CA 1
ATOM 729 C C . PHE A 1 97 ? 8.672 -12.256 11.556 1.00 79.56 97 PHE A C 1
ATOM 731 O O . PHE A 1 97 ? 8.345 -12.747 12.639 1.00 79.56 97 PHE A O 1
ATOM 738 N N . PHE A 1 98 ? 8.769 -10.936 11.383 1.00 68.44 98 PHE A N 1
ATOM 739 C CA . PHE A 1 98 ? 8.479 -9.973 12.440 1.00 68.44 98 PHE A CA 1
ATOM 740 C C . PHE A 1 98 ? 6.993 -9.959 12.809 1.00 68.44 98 PHE A C 1
ATOM 742 O O . PHE A 1 98 ? 6.671 -9.913 13.989 1.00 68.44 98 PHE A O 1
ATOM 749 N N . GLN A 1 99 ? 6.087 -10.053 11.835 1.00 64.44 99 GLN A N 1
ATOM 750 C CA . GLN A 1 99 ? 4.644 -10.074 12.053 1.00 64.44 99 GLN A CA 1
ATOM 751 C C . GLN A 1 99 ? 4.232 -11.348 12.800 1.00 64.44 99 GLN A C 1
ATOM 753 O O . GLN A 1 99 ? 3.532 -11.248 13.798 1.00 64.44 99 GLN A O 1
ATOM 758 N N . LEU A 1 100 ? 4.737 -12.521 12.413 1.00 64.25 100 LEU A N 1
ATOM 759 C CA . LEU A 1 100 ? 4.468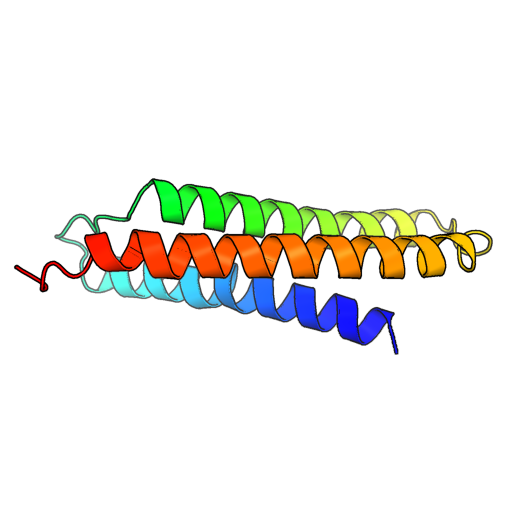 -13.794 13.092 1.00 64.25 100 LEU A CA 1
ATOM 760 C C . LEU A 1 100 ? 5.018 -13.809 14.528 1.00 64.25 100 LEU A C 1
ATOM 762 O O . LEU A 1 100 ? 4.338 -14.270 15.444 1.00 64.25 100 LEU A O 1
ATOM 766 N N . ARG A 1 101 ? 6.214 -13.249 14.756 1.00 62.69 101 ARG A N 1
ATOM 767 C CA . ARG A 1 101 ? 6.813 -13.170 16.101 1.00 62.69 101 ARG A CA 1
ATOM 768 C C . ARG A 1 101 ? 6.186 -12.072 16.975 1.00 62.69 101 ARG A C 1
ATOM 770 O O . ARG A 1 101 ? 6.064 -12.236 18.186 1.00 62.69 101 ARG A O 1
ATOM 777 N N . SER A 1 102 ? 5.788 -10.948 16.382 1.00 54.84 102 SER A N 1
ATOM 778 C CA . SER A 1 102 ? 5.178 -9.813 17.087 1.00 54.84 102 SER A CA 1
ATOM 779 C C . SER A 1 102 ? 3.695 -10.060 17.387 1.00 54.84 102 SER A C 1
ATOM 781 O O . SER A 1 102 ? 3.235 -9.692 18.465 1.00 54.84 102 SER A O 1
ATOM 783 N N . GLN A 1 103 ? 2.963 -10.760 16.513 1.00 52.16 103 GLN A N 1
ATOM 784 C CA . GLN A 1 103 ? 1.572 -11.172 16.751 1.00 52.16 103 GLN A CA 1
ATOM 785 C C . GLN A 1 103 ? 1.447 -12.318 17.765 1.00 52.16 103 GLN A C 1
ATOM 787 O O . GLN A 1 103 ? 0.401 -12.428 18.396 1.00 52.16 103 GLN A O 1
ATOM 792 N N . GLN A 1 104 ? 2.504 -13.102 18.031 1.00 49.47 104 GLN A N 1
ATOM 793 C CA . GLN A 1 104 ? 2.505 -14.002 19.197 1.00 49.47 104 GLN A CA 1
ATOM 794 C C . GLN A 1 104 ? 2.383 -13.256 20.539 1.00 49.47 104 GLN A C 1
ATOM 796 O O . GLN A 1 104 ? 1.989 -13.868 21.523 1.00 49.47 104 GLN A O 1
ATOM 801 N N . ASN A 1 105 ? 2.659 -11.946 20.586 1.00 45.59 105 ASN A N 1
ATOM 802 C CA . ASN A 1 105 ? 2.461 -11.123 21.787 1.00 45.59 105 ASN A CA 1
ATOM 803 C C . ASN A 1 105 ? 1.137 -10.328 21.782 1.00 45.59 105 ASN A C 1
ATOM 805 O O . ASN A 1 105 ? 0.896 -9.567 22.711 1.00 45.59 105 ASN A O 1
ATOM 809 N N . PHE A 1 106 ? 0.283 -10.491 20.762 1.00 46.25 106 PHE A N 1
ATOM 810 C CA . PHE A 1 106 ? -1.040 -9.847 20.672 1.00 46.25 106 PHE A CA 1
ATOM 811 C C . PHE A 1 106 ? -2.201 -10.852 20.592 1.00 46.25 106 PHE A C 1
ATOM 813 O O . PHE A 1 106 ? -3.322 -10.475 20.267 1.00 46.25 106 PHE A O 1
ATOM 820 N N . TYR A 1 107 ? -1.960 -12.117 20.951 1.00 42.88 107 TYR A N 1
ATOM 821 C CA . TYR A 1 107 ? -3.025 -13.066 21.283 1.00 42.88 107 TYR A CA 1
ATOM 822 C C . TYR A 1 107 ? -3.460 -12.864 22.744 1.00 42.88 107 TYR A C 1
ATOM 824 O O . TYR A 1 107 ? -3.385 -13.774 23.565 1.00 42.88 107 TYR A O 1
ATOM 832 N N . SER A 1 108 ? -3.871 -11.643 23.086 1.00 39.25 108 SER A N 1
ATOM 833 C CA . SER A 1 108 ? -4.795 -11.462 24.202 1.00 39.25 108 SER A CA 1
ATOM 834 C C . SER A 1 108 ? -6.193 -11.579 23.602 1.00 39.25 108 SER A C 1
ATOM 836 O O . SER A 1 108 ? -6.460 -10.913 22.596 1.00 39.25 108 SER A O 1
ATOM 838 N N . PRO A 1 109 ? -7.050 -12.468 24.126 1.00 45.12 109 PRO A N 1
ATOM 839 C CA . PRO A 1 109 ? -8.401 -12.616 23.622 1.00 45.12 109 PRO A CA 1
ATOM 840 C C . PRO A 1 109 ? -9.135 -11.276 23.711 1.00 45.12 109 PRO A C 1
ATOM 842 O O . PRO A 1 109 ? -8.830 -10.415 24.532 1.00 45.12 109 PRO A O 1
ATOM 845 N N . VAL A 1 110 ? -10.073 -11.122 22.787 1.00 51.53 110 VAL A N 1
ATOM 846 C CA . VAL A 1 110 ? -11.095 -10.084 22.770 1.00 51.53 110 VAL A CA 1
ATOM 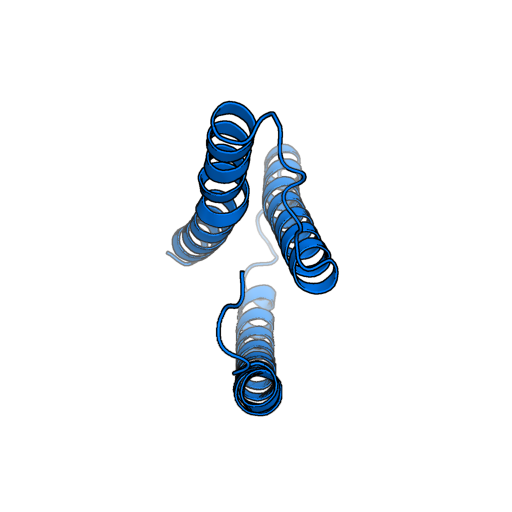847 C C . VAL A 1 110 ? -11.772 -10.016 24.143 1.00 51.53 110 VAL A C 1
ATOM 849 O O . VAL A 1 110 ? -12.470 -10.954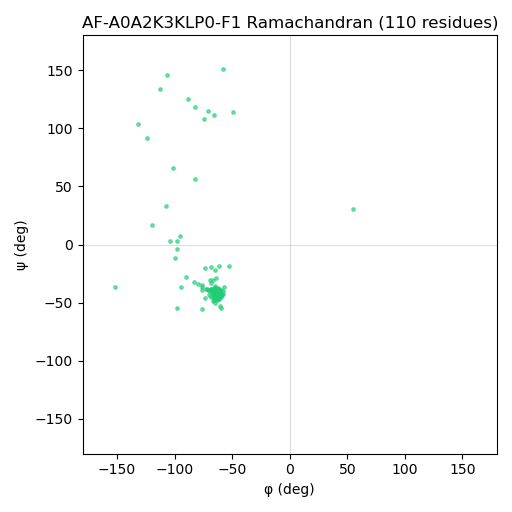 24.502 1.00 51.53 110 VAL A O 1
ATOM 852 N N . ASP A 1 111 ? -11.588 -8.904 24.847 1.00 42.72 111 ASP A N 1
ATOM 853 C CA . ASP A 1 111 ? -12.469 -8.390 25.901 1.00 42.72 111 ASP A CA 1
ATOM 854 C C . ASP A 1 111 ? -12.653 -6.905 25.523 1.00 42.72 111 ASP A C 1
ATOM 856 O O . ASP A 1 111 ? -11.680 -6.149 25.491 1.00 42.72 111 ASP A O 1
ATOM 860 N N . GLU A 1 112 ? -13.781 -6.474 24.957 1.00 35.00 112 GLU A N 1
ATOM 861 C CA . GLU A 1 112 ? -15.099 -6.321 25.594 1.00 35.00 112 GLU A CA 1
ATOM 862 C C . GLU A 1 112 ? -16.230 -6.213 24.550 1.00 35.00 112 GLU A C 1
ATOM 864 O O . GLU A 1 112 ? -16.018 -5.558 23.497 1.00 35.00 112 GLU A O 1
#

Mean predicted aligned error: 13.15 Å

Foldseek 3Di:
DVVVVVVVVLVVLCCCLPVVVVVCCVVCCVVPVPDDDDDDPVVVVVSVVSNVVSVVVVVVVVVVVVVPPDDDCVPVVVVVVVVVVVVVVVVVVVVVVCCVVVVVVVPPDDDD